Protein AF-A0A1Q4BYP7-F1 (afdb_monomer_lite)

Secondary structure (DSSP, 8-state):
-PPPHHHHHHHHHHHHHHHHHHHHHHHHHHHHHHHHHHHHHHHHHTTGGGT-S-HHHHHHTS---TT-HHHHT-SS-SS-HHHHHHHHHHHHHHHHHHHHHHHHHHHHHHHHHHHS---

pLDDT: mean 86.92, std 11.4, range [39.97, 97.69]

Structure (mmCIF, N/CA/C/O backbone):
data_AF-A0A1Q4BYP7-F1
#
_entry.id   AF-A0A1Q4BYP7-F1
#
loop_
_atom_site.group_PDB
_atom_site.id
_atom_site.type_symbol
_atom_site.label_atom_id
_atom_site.la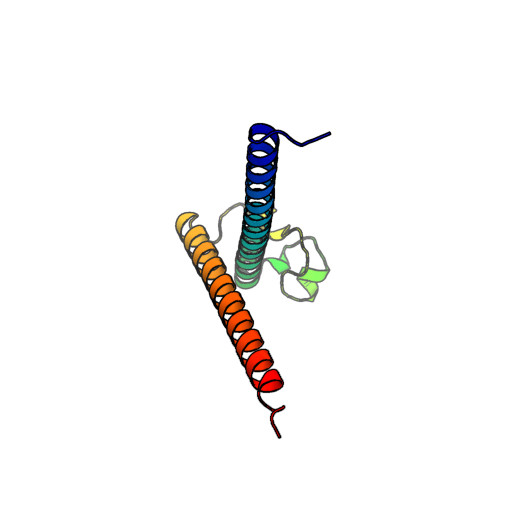bel_alt_id
_atom_site.label_comp_id
_atom_site.label_asym_id
_atom_site.label_entity_id
_atom_site.label_seq_id
_atom_site.pdbx_PDB_ins_code
_atom_site.Cartn_x
_atom_site.Cartn_y
_atom_site.Cartn_z
_atom_site.occupancy
_atom_site.B_iso_or_equiv
_atom_site.auth_seq_id
_atom_site.auth_comp_id
_atom_site.auth_asym_id
_atom_site.auth_atom_id
_atom_site.pdbx_PDB_model_num
ATOM 1 N N . MET A 1 1 ? 26.664 14.549 -36.680 1.00 54.34 1 MET A N 1
ATOM 2 C CA . MET A 1 1 ? 27.248 14.647 -35.328 1.00 54.34 1 MET A CA 1
ATOM 3 C C . MET A 1 1 ? 27.157 13.263 -34.725 1.00 54.34 1 MET A C 1
ATOM 5 O O . MET A 1 1 ? 26.055 12.838 -34.407 1.00 54.34 1 MET A O 1
ATOM 9 N N . ASP A 1 2 ? 28.271 12.535 -34.680 1.00 76.81 2 ASP A N 1
ATOM 10 C CA . ASP A 1 2 ? 28.304 11.195 -34.094 1.00 76.81 2 ASP A CA 1
ATOM 11 C C . ASP A 1 2 ? 28.318 11.306 -32.572 1.00 76.81 2 ASP A C 1
ATOM 13 O O . ASP A 1 2 ? 29.195 11.946 -31.992 1.00 76.81 2 ASP A O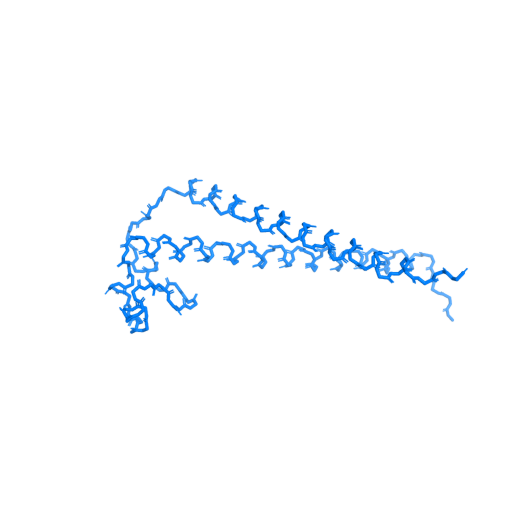 1
ATOM 17 N N . ILE A 1 3 ? 27.317 10.707 -31.930 1.00 76.19 3 ILE A N 1
ATOM 18 C CA . ILE A 1 3 ? 27.211 10.642 -30.472 1.00 76.19 3 ILE A CA 1
ATOM 19 C C . ILE A 1 3 ? 28.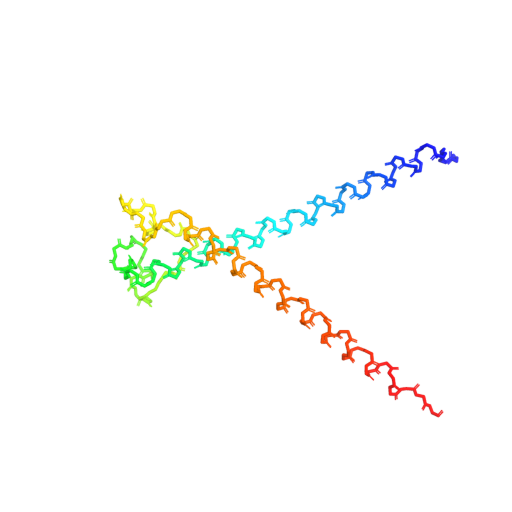406 9.835 -29.956 1.00 76.19 3 ILE A C 1
ATOM 21 O O . ILE A 1 3 ? 28.633 8.695 -30.389 1.00 76.19 3 ILE A O 1
ATOM 25 N N . SER A 1 4 ? 29.186 10.415 -29.039 1.00 89.75 4 SER A N 1
ATOM 26 C CA . SER A 1 4 ? 30.383 9.749 -28.537 1.00 89.75 4 SER A CA 1
ATOM 27 C C . SER A 1 4 ? 30.011 8.447 -27.814 1.00 89.75 4 SER A C 1
ATOM 29 O O . SER A 1 4 ? 28.872 8.210 -27.401 1.00 89.75 4 SER A O 1
ATOM 31 N N . ARG A 1 5 ? 30.975 7.532 -27.676 1.00 87.31 5 ARG A N 1
ATOM 32 C CA . ARG A 1 5 ? 30.765 6.293 -26.907 1.00 87.31 5 ARG A CA 1
ATOM 33 C C . ARG A 1 5 ? 30.369 6.590 -25.454 1.00 87.31 5 ARG A C 1
ATOM 35 O O . ARG A 1 5 ? 29.591 5.833 -24.882 1.00 87.31 5 ARG A O 1
ATOM 42 N N . GLU A 1 6 ? 30.885 7.683 -24.902 1.00 90.00 6 GLU A N 1
ATOM 43 C CA . GLU A 1 6 ? 30.584 8.143 -23.549 1.00 90.00 6 GLU A CA 1
ATOM 44 C C . GLU A 1 6 ? 29.148 8.673 -23.447 1.00 90.00 6 GLU A C 1
ATOM 46 O O . GLU A 1 6 ? 28.396 8.231 -22.583 1.00 90.00 6 GLU A O 1
ATOM 51 N N . ASP A 1 7 ? 28.706 9.489 -24.406 1.00 89.94 7 ASP A N 1
ATOM 52 C CA . ASP A 1 7 ? 27.325 9.992 -24.445 1.00 89.94 7 ASP A CA 1
ATOM 53 C C . ASP A 1 7 ? 26.308 8.845 -24.577 1.00 89.94 7 ASP A C 1
ATOM 55 O O . ASP A 1 7 ? 25.273 8.837 -23.911 1.00 89.94 7 ASP A O 1
ATOM 59 N N . ARG A 1 8 ? 26.616 7.815 -25.383 1.00 92.12 8 ARG A N 1
ATOM 60 C CA . ARG A 1 8 ? 25.780 6.602 -25.477 1.00 92.12 8 ARG A CA 1
ATOM 61 C C . ARG A 1 8 ? 25.685 5.858 -24.146 1.00 92.12 8 ARG A C 1
ATOM 63 O O . ARG A 1 8 ? 24.613 5.361 -23.807 1.00 92.12 8 ARG A O 1
ATOM 70 N N . ARG A 1 9 ? 26.786 5.780 -23.391 1.00 92.56 9 ARG A N 1
ATOM 71 C CA . ARG A 1 9 ? 26.808 5.144 -22.067 1.00 92.56 9 ARG A CA 1
ATOM 72 C C . ARG A 1 9 ? 25.955 5.926 -21.071 1.00 92.56 9 ARG A C 1
ATOM 74 O O . ARG A 1 9 ? 25.139 5.319 -20.384 1.00 92.56 9 ARG A O 1
ATOM 81 N N . GLN A 1 10 ? 26.100 7.248 -21.042 1.00 93.50 10 GLN A N 1
ATOM 82 C CA . GLN A 1 10 ? 25.336 8.119 -20.150 1.00 93.50 10 GLN A CA 1
ATOM 83 C C . GLN A 1 10 ? 23.838 8.093 -20.467 1.00 93.50 10 GLN A C 1
ATOM 85 O O . GLN A 1 10 ? 23.018 8.036 -19.555 1.00 93.50 10 GLN A O 1
ATOM 90 N N . LEU A 1 11 ? 23.458 8.070 -21.748 1.00 93.69 11 LEU A N 1
ATOM 91 C CA . LEU A 1 11 ? 22.057 7.919 -22.152 1.00 93.69 11 LEU A CA 1
ATOM 92 C C . LEU A 1 11 ? 21.474 6.571 -21.707 1.00 93.69 11 LEU A C 1
ATOM 94 O O . LEU A 1 11 ? 20.365 6.538 -21.178 1.00 93.69 11 LEU A O 1
ATOM 98 N N . ALA A 1 12 ? 22.222 5.476 -21.870 1.00 93.62 12 ALA A N 1
ATOM 99 C CA . ALA A 1 12 ? 21.788 4.154 -21.419 1.00 93.62 12 ALA A CA 1
ATOM 100 C C . ALA A 1 12 ? 21.641 4.078 -19.890 1.00 93.62 12 ALA A C 1
ATOM 102 O O . ALA A 1 12 ? 20.695 3.479 -19.390 1.00 93.62 12 ALA A O 1
ATOM 103 N N . GLU A 1 13 ? 22.551 4.701 -19.142 1.00 94.75 13 GLU A N 1
ATOM 104 C CA . GLU A 1 13 ? 22.471 4.768 -17.682 1.00 94.75 13 GLU A CA 1
ATOM 105 C C . GLU A 1 13 ? 21.272 5.589 -17.208 1.00 94.75 13 GLU A C 1
ATOM 107 O O . GLU A 1 13 ? 20.496 5.115 -16.384 1.00 94.75 13 GLU A O 1
ATOM 112 N N . ARG A 1 14 ? 21.059 6.776 -17.786 1.00 94.81 14 ARG A N 1
ATOM 113 C CA . ARG A 1 14 ? 19.886 7.605 -17.478 1.00 94.81 14 ARG A CA 1
ATOM 114 C C . ARG A 1 14 ? 18.581 6.882 -17.775 1.00 94.81 14 ARG A C 1
ATOM 116 O O . ARG A 1 14 ? 17.643 7.017 -17.000 1.00 94.81 14 ARG A O 1
ATOM 123 N N . ARG A 1 15 ? 18.532 6.121 -18.872 1.00 94.88 15 ARG A N 1
ATOM 124 C CA . ARG A 1 15 ? 17.368 5.307 -19.224 1.00 94.88 15 ARG A CA 1
ATOM 125 C C . ARG A 1 15 ? 17.094 4.242 -18.162 1.00 94.88 15 ARG A C 1
ATOM 127 O O . ARG A 1 15 ? 15.982 4.198 -17.662 1.00 94.88 15 ARG A O 1
ATOM 134 N N . ARG A 1 16 ? 18.105 3.464 -17.760 1.00 94.88 16 ARG A N 1
ATOM 135 C CA . ARG A 1 16 ? 17.945 2.457 -16.694 1.00 94.88 16 ARG A CA 1
ATOM 136 C C . ARG A 1 16 ? 17.496 3.070 -15.372 1.00 94.88 16 ARG A C 1
ATOM 138 O O . ARG A 1 16 ? 16.643 2.509 -14.704 1.00 94.88 16 ARG A O 1
ATOM 145 N N . ASN A 1 17 ? 18.050 4.224 -15.005 1.00 96.25 17 ASN A N 1
ATOM 146 C CA . ASN A 1 17 ? 17.661 4.903 -13.769 1.00 96.25 17 ASN A CA 1
ATOM 147 C C . ASN A 1 17 ? 16.214 5.413 -13.829 1.00 96.25 17 ASN A C 1
ATOM 149 O O . ASN A 1 17 ? 15.535 5.403 -12.810 1.00 96.25 17 ASN A O 1
ATOM 153 N N . ALA A 1 18 ? 15.747 5.859 -15.000 1.00 95.38 18 ALA A N 1
ATOM 154 C CA . ALA A 1 18 ? 14.353 6.250 -15.193 1.00 95.38 18 ALA A CA 1
ATOM 155 C C . ALA A 1 18 ? 13.414 5.037 -15.114 1.00 95.38 18 ALA A C 1
ATOM 157 O O . ALA A 1 18 ? 12.443 5.089 -14.372 1.00 95.38 18 ALA A O 1
ATOM 158 N N . GLU A 1 19 ? 13.755 3.938 -15.795 1.00 94.62 19 GLU A N 1
ATOM 159 C CA . GLU A 1 19 ? 12.996 2.678 -15.744 1.00 94.62 19 GLU A CA 1
ATOM 160 C C . GLU A 1 19 ? 12.907 2.139 -14.304 1.00 94.62 19 GLU A C 1
ATOM 162 O O . GLU A 1 19 ? 11.830 1.761 -13.853 1.00 94.62 19 GLU A O 1
ATOM 167 N N . GLN A 1 20 ? 14.007 2.182 -13.542 1.00 95.00 20 GLN A N 1
ATOM 168 C CA . GLN A 1 20 ? 14.000 1.786 -12.131 1.00 95.00 20 GLN A CA 1
ATOM 169 C C . GLN A 1 20 ? 13.125 2.709 -11.275 1.00 95.00 20 GLN A C 1
ATOM 171 O O . GLN A 1 20 ? 12.348 2.224 -10.464 1.00 95.00 20 GLN A O 1
ATOM 176 N N . ALA A 1 21 ? 13.219 4.029 -11.459 1.00 95.12 21 ALA A N 1
ATOM 177 C CA . ALA A 1 21 ? 12.418 4.978 -10.687 1.00 95.12 21 ALA A CA 1
ATOM 178 C C . ALA A 1 21 ? 10.912 4.833 -10.962 1.00 95.12 21 ALA A C 1
ATOM 180 O O . ALA A 1 21 ? 10.101 5.031 -10.061 1.00 95.12 21 ALA A O 1
ATOM 181 N N . GLU A 1 22 ? 10.535 4.494 -12.196 1.00 95.44 22 GLU A N 1
ATOM 182 C CA . GLU A 1 22 ? 9.150 4.184 -12.558 1.00 95.44 22 GLU A CA 1
ATOM 183 C C . GLU A 1 22 ? 8.670 2.893 -11.880 1.00 95.44 22 GLU A C 1
ATOM 185 O O . GLU A 1 22 ? 7.575 2.881 -11.318 1.00 95.44 22 GLU A O 1
ATOM 190 N N . ALA A 1 23 ? 9.500 1.844 -11.864 1.00 92.00 23 ALA A N 1
ATOM 191 C CA . ALA A 1 23 ? 9.195 0.593 -11.168 1.00 92.00 23 ALA A CA 1
ATOM 192 C C . ALA A 1 23 ? 9.057 0.791 -9.648 1.00 92.00 23 ALA A C 1
ATOM 194 O O . ALA A 1 23 ? 8.088 0.324 -9.051 1.00 92.00 23 ALA A O 1
ATOM 195 N N . ASP A 1 24 ? 9.973 1.543 -9.033 1.00 94.31 24 ASP A N 1
ATOM 196 C CA . ASP A 1 24 ? 9.926 1.869 -7.604 1.00 94.31 24 ASP A CA 1
ATOM 197 C C . ASP A 1 24 ? 8.651 2.664 -7.270 1.00 94.31 24 ASP A C 1
ATOM 199 O O . ASP A 1 24 ? 7.950 2.353 -6.310 1.00 94.31 24 ASP A O 1
ATOM 203 N N . ALA A 1 25 ? 8.289 3.651 -8.098 1.00 95.50 25 ALA A N 1
ATOM 204 C CA . ALA A 1 25 ? 7.072 4.437 -7.898 1.00 95.50 25 ALA A CA 1
ATOM 205 C C . ALA A 1 25 ? 5.790 3.597 -8.037 1.00 95.50 25 ALA A C 1
ATOM 207 O O . ALA A 1 25 ? 4.821 3.832 -7.310 1.00 95.50 25 ALA A O 1
ATOM 208 N N . ALA A 1 26 ? 5.770 2.627 -8.956 1.00 93.25 26 ALA A N 1
ATOM 209 C CA . ALA A 1 26 ? 4.657 1.692 -9.099 1.00 93.25 26 ALA A CA 1
ATOM 210 C C . ALA A 1 26 ? 4.534 0.777 -7.869 1.00 93.25 26 ALA A C 1
ATOM 212 O O . ALA A 1 26 ? 3.446 0.652 -7.305 1.00 93.25 26 ALA A O 1
ATOM 213 N N . SER A 1 27 ? 5.659 0.229 -7.403 1.00 93.44 27 SER A N 1
ATOM 214 C CA . SER A 1 27 ? 5.754 -0.576 -6.180 1.00 93.44 27 SER A CA 1
ATOM 215 C C . SER A 1 27 ? 5.259 0.196 -4.951 1.00 93.44 27 SER A C 1
ATOM 217 O O . SER A 1 27 ? 4.431 -0.306 -4.189 1.00 93.44 27 SER A O 1
ATOM 219 N N . ASP A 1 28 ? 5.706 1.441 -4.772 1.00 95.38 28 ASP A N 1
ATOM 220 C CA . ASP A 1 28 ? 5.280 2.309 -3.668 1.00 95.38 28 ASP A CA 1
ATOM 221 C C . ASP A 1 28 ? 3.773 2.600 -3.717 1.00 95.38 28 ASP A C 1
ATOM 223 O O . ASP A 1 28 ? 3.091 2.603 -2.686 1.00 95.38 28 ASP A O 1
ATOM 227 N N . ALA A 1 29 ? 3.232 2.840 -4.915 1.00 95.12 29 ALA A N 1
ATOM 228 C CA . ALA A 1 29 ? 1.808 3.089 -5.104 1.00 95.12 29 ALA A CA 1
ATOM 229 C C . ALA A 1 29 ? 0.961 1.852 -4.773 1.00 95.12 29 ALA A C 1
ATOM 231 O O . ALA A 1 29 ? -0.093 1.993 -4.147 1.00 95.12 29 ALA A O 1
ATOM 232 N N . LEU A 1 30 ? 1.414 0.657 -5.159 1.00 95.38 30 LEU A N 1
ATOM 233 C CA . LEU A 1 30 ? 0.752 -0.604 -4.830 1.00 95.38 30 LEU A CA 1
ATOM 234 C C . LEU A 1 30 ? 0.777 -0.864 -3.320 1.00 95.38 30 LEU A C 1
ATOM 236 O O . LEU A 1 30 ? -0.256 -1.140 -2.704 1.00 95.38 30 LEU A O 1
ATOM 240 N N . TYR A 1 31 ? 1.939 -0.690 -2.696 1.00 95.88 31 TYR A N 1
ATOM 241 C CA . TYR A 1 31 ? 2.085 -0.853 -1.256 1.00 95.88 31 TYR A CA 1
ATOM 242 C C . TYR A 1 31 ? 1.189 0.128 -0.479 1.00 95.88 31 TYR A C 1
ATOM 244 O O . TYR A 1 31 ? 0.507 -0.255 0.474 1.00 95.88 31 TYR A O 1
ATOM 252 N N . ALA A 1 32 ? 1.098 1.389 -0.916 1.00 93.44 32 ALA A N 1
ATOM 253 C CA . ALA A 1 32 ? 0.192 2.372 -0.321 1.00 93.44 32 ALA A CA 1
ATOM 254 C C . ALA A 1 32 ? -1.288 1.952 -0.407 1.00 93.44 32 ALA A C 1
ATOM 256 O O . ALA A 1 32 ? -2.039 2.169 0.547 1.00 93.44 32 ALA A O 1
ATOM 257 N N . GLN A 1 33 ? -1.706 1.314 -1.505 1.00 93.12 33 GLN A N 1
ATOM 258 C CA . GLN A 1 33 ? -3.059 0.761 -1.632 1.00 93.12 33 GLN A CA 1
ATOM 259 C C . GLN A 1 33 ? -3.295 -0.384 -0.642 1.00 93.12 33 GLN A C 1
ATOM 261 O O . GLN A 1 33 ? -4.324 -0.396 0.034 1.00 93.12 33 GLN A O 1
ATOM 266 N N . CYS A 1 34 ? -2.321 -1.283 -0.473 1.00 95.00 34 CYS A N 1
ATOM 267 C CA . CYS A 1 34 ? -2.393 -2.367 0.513 1.00 95.00 34 CYS A CA 1
ATOM 268 C C . CYS A 1 34 ? -2.544 -1.816 1.940 1.00 95.00 34 CYS A C 1
ATOM 270 O O . CYS A 1 34 ? -3.406 -2.256 2.703 1.00 95.00 34 CYS A O 1
ATOM 272 N N . VAL A 1 35 ? -1.775 -0.775 2.285 1.00 92.44 35 VAL A N 1
ATOM 273 C CA . VAL A 1 35 ? -1.902 -0.059 3.567 1.00 92.44 35 VAL A CA 1
ATOM 274 C C . VAL A 1 35 ? -3.319 0.493 3.758 1.00 92.44 35 VAL A C 1
ATOM 276 O O . VAL A 1 35 ? -3.887 0.387 4.851 1.00 92.44 35 VAL A O 1
ATOM 279 N N . GLU A 1 36 ? -3.889 1.129 2.733 1.00 90.38 36 GLU A N 1
ATOM 280 C CA . GLU A 1 36 ? -5.243 1.679 2.808 1.00 90.38 36 GLU A CA 1
ATOM 281 C C . GLU A 1 36 ? -6.301 0.590 2.989 1.00 90.38 36 GLU A C 1
ATOM 283 O O . GLU A 1 36 ? -7.221 0.775 3.794 1.00 90.38 36 GLU A O 1
ATOM 288 N N . GLU A 1 37 ? -6.159 -0.538 2.296 1.00 91.81 37 GLU A N 1
ATOM 289 C CA . GLU A 1 37 ? -7.114 -1.642 2.346 1.00 91.81 37 GLU A CA 1
ATOM 290 C C . GLU A 1 37 ? -7.093 -2.352 3.702 1.00 91.81 37 GLU A C 1
ATOM 292 O O . GLU A 1 37 ? -8.137 -2.471 4.349 1.00 91.81 37 GLU A O 1
ATOM 297 N N . VAL A 1 38 ? -5.909 -2.682 4.231 1.00 91.75 38 VAL A N 1
ATOM 298 C CA . VAL A 1 38 ? -5.778 -3.248 5.587 1.00 91.75 38 VAL A CA 1
ATOM 299 C C . VAL A 1 38 ? -6.412 -2.317 6.619 1.00 91.75 38 VAL A C 1
ATOM 301 O O . VAL A 1 38 ? -7.204 -2.733 7.471 1.00 91.75 38 VAL A O 1
ATOM 304 N N . LYS A 1 39 ? -6.141 -1.010 6.532 1.00 88.06 39 LYS A N 1
ATOM 305 C CA . LYS A 1 39 ? -6.752 -0.033 7.443 1.00 88.06 39 LYS A CA 1
ATOM 306 C C . LYS A 1 39 ? -8.265 0.033 7.273 1.00 88.06 39 LYS A C 1
ATOM 308 O O . LYS A 1 39 ? -8.981 0.197 8.270 1.00 88.06 39 LYS A O 1
ATOM 313 N N . ARG A 1 40 ? -8.769 -0.067 6.048 1.00 88.50 40 ARG A N 1
ATOM 314 C CA . ARG A 1 40 ? -10.203 -0.074 5.763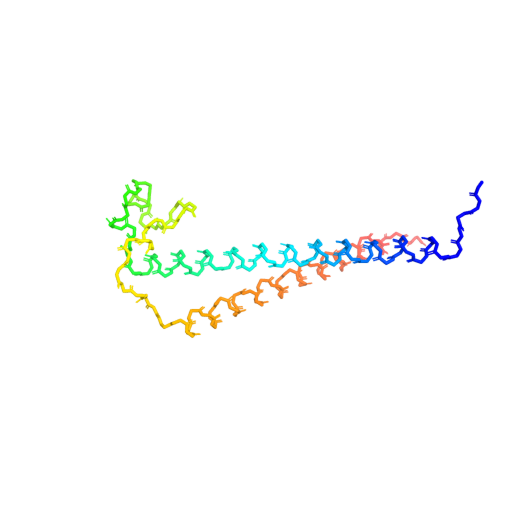 1.00 88.50 40 ARG A CA 1
ATOM 315 C C . ARG A 1 40 ? -10.886 -1.256 6.440 1.00 88.50 40 ARG A C 1
ATOM 317 O O . ARG A 1 40 ? -11.864 -1.031 7.158 1.00 88.50 40 ARG A O 1
ATOM 324 N N . GLU A 1 41 ? -10.339 -2.453 6.285 1.00 89.62 41 GLU A N 1
ATOM 325 C CA . GLU A 1 41 ? -10.889 -3.677 6.867 1.00 89.62 41 GLU A CA 1
ATOM 326 C C . GLU A 1 41 ? -10.832 -3.658 8.394 1.00 89.62 41 GLU A C 1
ATOM 328 O O . GLU A 1 41 ? -11.860 -3.828 9.052 1.00 89.62 41 GLU A O 1
ATOM 333 N N . LEU A 1 42 ? -9.710 -3.240 8.986 1.00 88.50 42 LEU A N 1
ATOM 334 C CA . LEU A 1 42 ? -9.626 -3.058 10.440 1.00 88.50 42 LEU A CA 1
ATOM 335 C C . LEU A 1 42 ? -10.690 -2.076 10.968 1.00 88.50 42 LEU A C 1
ATOM 337 O O . LEU A 1 42 ? -11.299 -2.285 12.023 1.00 88.50 42 LEU A O 1
ATOM 341 N N . ALA A 1 43 ? -10.949 -0.984 10.243 1.00 86.06 43 ALA A N 1
ATOM 342 C CA . ALA A 1 43 ? -11.996 -0.033 10.612 1.00 86.06 43 ALA A CA 1
ATOM 343 C C . ALA A 1 43 ? -13.412 -0.619 10.463 1.00 86.06 43 ALA A C 1
ATOM 345 O O . ALA A 1 43 ? -14.304 -0.265 11.250 1.00 86.06 43 ALA A O 1
ATOM 346 N N . ASN A 1 44 ? -13.628 -1.483 9.468 1.00 88.81 44 ASN A N 1
ATOM 347 C CA . ASN A 1 44 ? -14.886 -2.190 9.244 1.00 88.81 44 ASN A CA 1
ATOM 348 C C . ASN A 1 44 ? -15.171 -3.164 10.388 1.00 88.81 44 ASN A C 1
ATOM 350 O O . ASN A 1 44 ? -16.224 -3.040 11.024 1.00 88.81 44 ASN A O 1
ATOM 354 N N . ASP A 1 45 ? -14.204 -4.015 10.723 1.00 89.19 45 ASP A N 1
ATOM 355 C CA . ASP A 1 45 ? -14.292 -5.017 11.790 1.00 89.19 45 ASP A CA 1
ATOM 356 C C . ASP A 1 45 ? -14.559 -4.386 13.152 1.00 89.19 45 ASP A C 1
ATOM 358 O O . ASP A 1 45 ? -15.449 -4.795 13.903 1.00 89.19 45 ASP A O 1
ATOM 362 N N . ALA A 1 46 ? -13.861 -3.293 13.456 1.00 87.06 46 ALA A N 1
ATOM 363 C CA . ALA A 1 46 ? -14.077 -2.554 14.691 1.00 87.06 46 ALA A CA 1
ATOM 364 C C . ALA A 1 46 ? -15.382 -1.719 14.691 1.00 87.06 46 ALA A C 1
ATOM 366 O O . ALA A 1 46 ? -15.654 -0.980 15.645 1.00 87.06 46 ALA A O 1
ATOM 367 N N . GLY A 1 47 ? -16.198 -1.785 13.630 1.00 87.81 47 GLY A N 1
ATOM 368 C CA . GLY A 1 47 ? -17.495 -1.111 13.528 1.00 87.81 47 GLY A CA 1
ATOM 369 C C . GLY A 1 47 ? -17.400 0.416 13.484 1.00 87.81 47 GLY A C 1
ATOM 370 O O . GLY A 1 47 ? -18.306 1.126 13.936 1.00 87.81 47 GLY A O 1
ATOM 371 N N . ARG A 1 48 ? -16.284 0.957 12.991 1.00 85.19 48 ARG A N 1
ATOM 372 C CA . ARG A 1 48 ? -15.888 2.364 13.193 1.00 85.19 48 ARG A CA 1
ATOM 373 C C . ARG A 1 48 ? -16.594 3.326 12.262 1.00 85.19 48 ARG A C 1
ATOM 375 O O . ARG A 1 48 ? -16.748 4.506 12.578 1.00 85.19 48 ARG A O 1
ATOM 382 N N . PHE A 1 49 ? -17.157 2.802 11.183 1.00 87.00 49 PHE A N 1
ATOM 383 C CA . PHE A 1 49 ? -18.106 3.525 10.353 1.00 87.00 49 PHE A CA 1
ATOM 384 C C . PHE A 1 49 ? -19.238 4.167 11.174 1.00 87.00 49 PHE A C 1
ATOM 386 O O . PHE A 1 49 ? -19.712 5.223 10.773 1.00 87.00 49 PHE A O 1
ATOM 393 N N . ARG A 1 50 ? -19.625 3.608 12.337 1.00 87.00 50 ARG A N 1
ATOM 394 C CA . ARG A 1 50 ? -20.681 4.141 13.224 1.00 87.00 50 ARG A CA 1
ATOM 395 C C . ARG A 1 50 ? -20.373 5.538 13.771 1.00 87.00 50 ARG A C 1
ATOM 397 O O . ARG A 1 50 ? -21.295 6.332 13.935 1.00 87.00 50 ARG A O 1
ATOM 404 N N . ILE A 1 51 ? -19.097 5.827 14.029 1.00 85.62 51 ILE A N 1
ATOM 405 C CA . ILE A 1 51 ? -18.626 7.105 14.592 1.00 85.62 51 ILE A CA 1
ATOM 406 C C . ILE A 1 51 ? -17.977 8.016 13.544 1.00 85.62 51 ILE A C 1
ATOM 408 O O . ILE A 1 51 ? -17.662 9.166 13.834 1.00 85.62 51 ILE A O 1
ATOM 412 N N . CYS A 1 52 ? -17.774 7.516 12.323 1.00 87.19 52 CYS A N 1
ATOM 413 C CA . CYS A 1 52 ? -17.192 8.285 11.230 1.00 87.19 52 CYS A CA 1
ATOM 414 C C . CYS A 1 52 ? -18.066 9.512 10.914 1.00 87.19 52 CYS A C 1
ATOM 416 O O . CYS A 1 52 ? -19.284 9.345 10.815 1.00 87.19 52 CYS A O 1
ATOM 418 N N . PRO A 1 53 ? -17.502 10.718 10.689 1.00 85.94 53 PRO A N 1
ATOM 419 C CA . PRO A 1 53 ? -18.270 11.912 10.325 1.00 85.94 53 PRO A CA 1
ATOM 420 C C . PRO A 1 53 ? -18.923 11.788 8.942 1.00 85.94 53 PRO A C 1
ATOM 422 O O . PRO A 1 53 ? -19.971 12.395 8.691 1.00 85.94 53 PRO A O 1
ATOM 425 N N . TYR A 1 54 ? -18.394 10.927 8.071 1.00 87.69 54 TYR A N 1
ATOM 426 C CA . TYR A 1 54 ? -18.913 10.729 6.726 1.00 87.69 54 TYR A CA 1
ATOM 427 C C . TYR A 1 54 ? -20.220 9.918 6.721 1.00 87.69 54 TYR A C 1
ATOM 429 O O . TYR A 1 54 ? -20.278 8.770 7.167 1.00 87.69 54 TYR A O 1
ATOM 437 N N . LYS A 1 55 ? -21.300 10.524 6.203 1.00 88.69 55 LYS A N 1
ATOM 438 C CA . LYS A 1 55 ? -22.644 9.913 6.165 1.00 88.69 55 LYS A CA 1
ATOM 439 C C . LYS A 1 55 ? -22.686 8.632 5.334 1.00 88.69 55 LYS A C 1
ATOM 441 O O . LYS A 1 55 ? -23.438 7.728 5.691 1.00 88.69 55 LYS A O 1
ATOM 446 N N . ALA A 1 56 ? -21.905 8.560 4.253 1.00 88.56 56 ALA A N 1
ATOM 447 C CA . ALA A 1 56 ? -21.870 7.383 3.393 1.00 88.56 56 ALA A CA 1
ATOM 448 C C . ALA A 1 56 ? -21.414 6.152 4.183 1.00 88.56 56 ALA A C 1
ATOM 450 O O . ALA A 1 56 ? -22.156 5.180 4.215 1.00 88.56 56 ALA A O 1
ATOM 451 N N . CYS A 1 57 ? -20.308 6.250 4.937 1.00 89.56 57 CYS A N 1
ATOM 452 C CA . CYS A 1 57 ? -19.795 5.142 5.748 1.00 89.56 57 CYS A CA 1
ATOM 453 C C . CYS A 1 57 ? -20.829 4.637 6.769 1.00 89.56 57 CYS A C 1
ATOM 455 O O . CYS A 1 57 ? -21.043 3.435 6.919 1.00 89.56 57 CYS A O 1
ATOM 457 N N . ARG A 1 58 ? -21.525 5.562 7.451 1.00 89.12 58 ARG A N 1
ATOM 458 C CA . ARG A 1 58 ? -22.597 5.204 8.398 1.00 89.12 58 ARG A CA 1
ATOM 459 C C . ARG A 1 58 ? -23.739 4.442 7.722 1.00 89.12 58 ARG A C 1
ATOM 461 O O . ARG A 1 58 ? -24.254 3.492 8.303 1.00 89.12 58 ARG A O 1
ATOM 468 N N . ARG A 1 59 ? -24.139 4.855 6.514 1.00 92.12 59 ARG A N 1
ATOM 469 C CA . ARG A 1 59 ?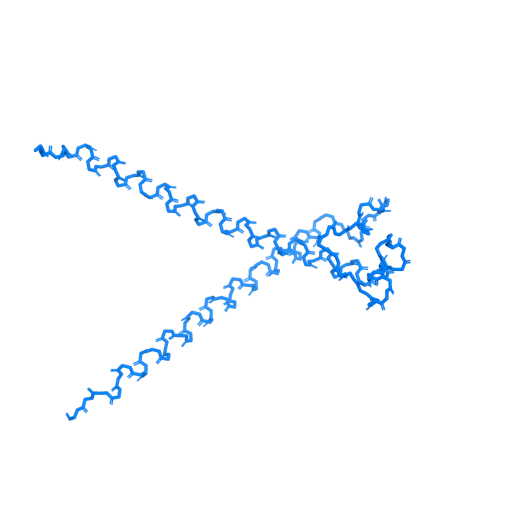 -25.233 4.230 5.749 1.00 92.12 59 ARG A CA 1
ATOM 470 C C . ARG A 1 59 ? -24.843 2.875 5.167 1.00 92.12 59 ARG A C 1
ATOM 472 O O . ARG A 1 59 ? -25.623 1.938 5.281 1.00 92.12 59 ARG A O 1
ATOM 479 N N . SER A 1 60 ? -23.652 2.770 4.583 1.00 90.88 60 SER A N 1
ATOM 480 C CA . SER A 1 60 ? -23.134 1.534 3.985 1.00 90.88 60 SER A CA 1
ATOM 481 C C . SER A 1 60 ? -22.707 0.497 5.017 1.00 90.88 60 SER A C 1
ATOM 483 O O . SER A 1 60 ? -22.438 -0.638 4.645 1.00 90.88 60 SER A O 1
ATOM 485 N N . ARG A 1 61 ? -22.627 0.877 6.301 1.00 90.88 61 ARG A N 1
ATOM 486 C CA . ARG A 1 61 ? -22.126 0.032 7.396 1.00 90.88 61 ARG A CA 1
ATOM 487 C C . ARG A 1 61 ? -20.716 -0.517 7.142 1.00 90.88 61 ARG A C 1
ATOM 489 O O . ARG A 1 61 ? -20.379 -1.597 7.603 1.00 90.88 61 ARG A O 1
ATOM 496 N N . ARG A 1 62 ? -19.917 0.248 6.401 1.00 89.94 62 ARG A N 1
ATOM 497 C CA . ARG A 1 62 ? -18.513 -0.017 6.063 1.00 89.94 62 ARG A CA 1
ATOM 498 C C . ARG A 1 62 ? -17.847 1.280 5.634 1.00 89.94 62 ARG A C 1
ATOM 500 O O . ARG A 1 62 ? -18.535 2.219 5.229 1.00 89.94 62 ARG A O 1
ATOM 507 N N . CYS A 1 63 ? -16.531 1.354 5.701 1.00 87.12 63 CYS A N 1
ATOM 508 C CA . CYS A 1 63 ? -15.765 2.471 5.191 1.00 87.12 63 CYS A CA 1
ATOM 509 C C . CYS A 1 63 ? -15.938 2.579 3.665 1.00 87.12 63 CYS A C 1
ATOM 511 O O . CYS A 1 63 ? -15.687 1.637 2.919 1.00 87.12 63 CYS A O 1
ATOM 513 N N . ALA A 1 64 ? -16.415 3.739 3.216 1.00 83.44 64 ALA A N 1
ATOM 514 C CA . ALA A 1 64 ? -16.728 4.031 1.817 1.00 83.44 64 ALA A CA 1
ATOM 515 C C . ALA A 1 64 ? -15.984 5.270 1.289 1.00 83.44 64 ALA A C 1
ATOM 517 O O . ALA A 1 64 ? -16.194 5.667 0.150 1.00 83.44 64 ALA A O 1
ATOM 518 N N . GLY A 1 65 ? -15.169 5.920 2.125 1.00 71.50 65 GLY A N 1
ATOM 519 C CA . GLY A 1 65 ? -14.446 7.141 1.773 1.00 71.50 65 GLY A CA 1
ATOM 520 C C . GLY A 1 65 ? -12.947 6.878 1.603 1.00 71.50 65 GLY A C 1
ATOM 521 O O . GLY A 1 65 ? -12.421 6.035 2.326 1.00 71.50 65 GLY A O 1
ATOM 522 N N . PRO A 1 66 ? -12.256 7.613 0.716 1.00 66.75 66 PRO A N 1
ATOM 523 C CA . PRO A 1 66 ? -10.824 7.422 0.466 1.00 66.75 66 PRO A CA 1
ATOM 524 C C . PRO A 1 66 ? -9.944 7.888 1.636 1.00 66.75 66 PRO A C 1
ATOM 526 O O . PRO A 1 66 ? -8.875 7.363 1.874 1.00 66.75 66 PRO A O 1
ATOM 529 N N . GLN A 1 67 ? -10.408 8.851 2.435 1.00 70.69 67 GLN A N 1
ATOM 530 C CA . GLN A 1 67 ? -9.571 9.531 3.435 1.00 70.69 67 GLN A CA 1
ATOM 531 C C . GLN A 1 67 ? -9.417 8.787 4.774 1.00 70.69 67 GLN A C 1
ATOM 533 O O . GLN A 1 67 ? -8.808 9.331 5.691 1.00 70.69 67 GLN A O 1
ATOM 538 N N . LEU A 1 68 ? -10.048 7.615 4.944 1.00 74.94 68 LEU A N 1
ATOM 539 C CA . LEU A 1 68 ? -10.007 6.816 6.182 1.00 74.94 68 LEU A CA 1
ATOM 540 C C . LEU A 1 68 ? -10.185 7.643 7.480 1.00 74.94 68 LEU A C 1
ATOM 542 O O . LEU A 1 68 ? -9.604 7.329 8.511 1.00 74.94 68 LEU A O 1
ATOM 546 N N . LEU A 1 69 ? -11.018 8.694 7.482 1.00 76.50 69 LEU A N 1
ATOM 547 C CA . LEU A 1 69 ? -11.129 9.640 8.614 1.00 76.50 69 LEU A CA 1
ATOM 548 C C . LEU A 1 69 ? -11.513 8.982 9.948 1.00 76.50 69 LEU A C 1
ATOM 550 O O . LEU A 1 69 ? -11.200 9.501 11.017 1.00 76.50 69 LEU A O 1
ATOM 554 N N . CYS A 1 70 ? -12.192 7.834 9.902 1.00 70.25 70 CYS A N 1
ATOM 555 C CA . CYS A 1 70 ? -12.458 7.030 11.091 1.00 70.25 70 CYS A CA 1
ATOM 556 C C . CYS A 1 70 ? -11.178 6.581 11.813 1.00 70.25 70 CYS A C 1
ATOM 558 O O . CYS A 1 70 ? -11.234 6.424 13.028 1.00 70.25 70 CYS A O 1
ATOM 560 N N . HIS A 1 71 ? -10.052 6.436 11.099 1.00 71.44 71 HIS A N 1
ATOM 561 C CA . HIS A 1 71 ? -8.738 6.132 11.668 1.00 71.44 71 HIS A CA 1
ATOM 562 C C . HIS A 1 71 ? -8.108 7.305 12.410 1.00 71.44 71 HIS A C 1
ATOM 564 O O . HIS A 1 71 ? -7.648 7.141 13.535 1.00 71.44 71 HIS A O 1
ATOM 570 N N . ALA A 1 72 ? -8.156 8.511 11.841 1.00 70.62 72 ALA A N 1
ATOM 571 C CA . ALA A 1 72 ? -7.620 9.712 12.491 1.00 70.62 72 ALA A CA 1
ATOM 572 C C . ALA A 1 72 ? -8.345 10.062 13.807 1.00 70.62 72 ALA A C 1
ATOM 574 O O . ALA A 1 72 ? -7.796 10.730 14.678 1.00 70.62 72 ALA A O 1
ATOM 575 N N . LEU A 1 73 ? -9.586 9.596 13.966 1.00 67.88 73 LEU A N 1
ATOM 576 C CA . LEU A 1 73 ? -10.379 9.769 15.184 1.00 67.88 73 LEU A CA 1
ATOM 577 C C . LEU A 1 73 ? -10.050 8.732 16.273 1.00 67.88 73 LEU A C 1
ATOM 579 O O . LEU A 1 73 ? -10.666 8.750 17.345 1.00 67.88 73 LEU A O 1
ATOM 583 N N . TYR A 1 74 ? -9.090 7.832 16.037 1.00 67.75 74 TYR A N 1
ATOM 584 C CA . TYR A 1 74 ? -8.633 6.885 17.045 1.00 67.75 74 TYR A CA 1
ATOM 585 C C . TYR A 1 74 ? -7.710 7.526 18.077 1.00 67.75 74 TYR A C 1
ATOM 587 O O . TYR A 1 74 ? -6.839 8.336 17.785 1.00 67.75 74 TYR A O 1
ATOM 595 N N . ARG A 1 75 ? -7.870 7.067 19.322 1.00 65.19 75 ARG A N 1
ATOM 596 C CA . ARG A 1 75 ? -6.880 7.244 20.396 1.00 65.19 75 ARG A CA 1
ATOM 597 C C . ARG A 1 75 ? -6.094 5.967 20.697 1.00 65.19 75 ARG A C 1
ATOM 599 O O . ARG A 1 75 ? -5.148 6.017 21.474 1.00 65.19 75 ARG A O 1
ATOM 606 N N . ARG A 1 76 ? -6.520 4.819 20.156 1.00 70.88 76 ARG A N 1
ATOM 607 C CA . ARG A 1 76 ? -5.897 3.510 20.386 1.00 70.88 76 ARG A CA 1
ATOM 608 C C . ARG A 1 76 ? -5.804 2.728 19.076 1.00 70.88 76 ARG A C 1
ATOM 610 O O . ARG A 1 76 ? -6.821 2.661 18.383 1.00 70.88 76 ARG A O 1
ATOM 617 N N . PRO A 1 77 ? -4.637 2.144 18.766 1.00 75.56 77 PRO A N 1
ATOM 618 C CA . PRO A 1 77 ? -4.473 1.309 17.586 1.00 75.56 77 PRO A CA 1
ATOM 619 C C . PRO A 1 77 ? -5.300 0.021 17.726 1.00 75.56 77 PRO A C 1
ATOM 621 O O . PRO A 1 77 ? -5.552 -0.444 18.842 1.00 75.56 77 PRO A O 1
ATOM 624 N N . LEU A 1 78 ? -5.772 -0.515 16.598 1.00 80.69 78 LEU A N 1
ATOM 625 C CA . LEU A 1 78 ? -6.595 -1.733 16.553 1.00 80.69 78 LEU A CA 1
ATOM 626 C C . LEU A 1 78 ? -5.753 -3.015 16.648 1.00 80.69 78 LEU A C 1
ATOM 628 O O . LEU A 1 78 ? -6.275 -4.060 17.018 1.00 80.69 78 LEU A O 1
ATOM 632 N N . MET A 1 79 ? -4.453 -2.907 16.378 1.00 87.38 79 MET A N 1
ATOM 633 C CA . MET A 1 79 ? -3.453 -3.96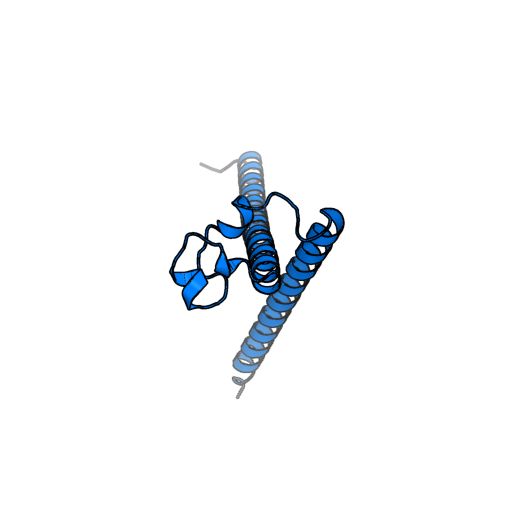2 16.518 1.00 87.38 79 MET A CA 1
ATOM 634 C C . MET A 1 79 ? -2.085 -3.361 16.852 1.00 87.38 79 MET A C 1
ATOM 636 O O . MET A 1 79 ? -1.932 -2.140 16.915 1.00 87.38 79 MET A O 1
ATOM 640 N N . SER A 1 80 ? -1.095 -4.209 17.138 1.00 90.38 80 SER A N 1
ATOM 641 C CA . SER A 1 80 ? 0.281 -3.739 17.291 1.00 90.38 80 SER A CA 1
ATOM 642 C C . SER A 1 80 ? 0.847 -3.327 15.934 1.00 90.38 80 SER A C 1
ATOM 644 O O . SER A 1 80 ? 0.493 -3.904 14.911 1.00 90.38 80 SER A O 1
ATOM 646 N N . PHE A 1 81 ? 1.776 -2.371 15.941 1.00 89.12 81 PHE A N 1
ATOM 647 C CA . PHE A 1 81 ? 2.463 -1.932 14.725 1.00 89.12 81 PHE A CA 1
ATOM 648 C C . PHE A 1 81 ? 3.135 -3.097 13.982 1.00 89.12 81 PHE A C 1
ATOM 650 O O . PHE A 1 81 ? 3.025 -3.200 12.771 1.00 89.12 81 PHE A O 1
ATOM 657 N N . ALA A 1 82 ? 3.783 -4.006 14.718 1.00 93.94 82 ALA A N 1
ATOM 658 C CA . ALA A 1 82 ? 4.441 -5.164 14.120 1.00 93.94 82 ALA A CA 1
ATOM 659 C C . ALA A 1 82 ? 3.451 -6.104 13.415 1.00 93.94 82 ALA A C 1
ATOM 661 O O . ALA A 1 82 ? 3.763 -6.618 12.351 1.00 93.94 82 ALA A O 1
ATOM 662 N N . LEU A 1 83 ? 2.263 -6.316 13.991 1.00 94.31 83 LEU A N 1
ATOM 663 C CA . LEU A 1 83 ? 1.247 -7.158 13.364 1.00 94.31 83 LEU A CA 1
ATOM 664 C C . LEU A 1 83 ? 0.607 -6.463 12.157 1.00 94.31 83 LEU A C 1
ATOM 666 O O . LEU A 1 83 ? 0.363 -7.118 11.155 1.00 94.31 83 LEU A O 1
ATOM 670 N N . GLU A 1 84 ? 0.374 -5.151 12.241 1.00 91.62 84 GLU A N 1
ATOM 671 C CA . GLU A 1 84 ? -0.117 -4.354 11.108 1.00 91.62 84 GLU A CA 1
ATOM 672 C C . GLU A 1 84 ? 0.842 -4.443 9.924 1.00 91.62 84 GLU A C 1
ATOM 674 O O . GLU A 1 84 ? 0.405 -4.697 8.809 1.00 91.62 84 GLU A O 1
ATOM 679 N N . GLN A 1 85 ? 2.143 -4.318 10.188 1.00 94.12 85 GLN A N 1
ATOM 680 C CA . GLN A 1 85 ? 3.179 -4.421 9.170 1.00 94.12 85 GLN A CA 1
ATOM 681 C C . GLN A 1 85 ? 3.191 -5.801 8.497 1.00 94.12 85 GLN A C 1
ATOM 683 O O . GLN A 1 85 ? 3.172 -5.864 7.278 1.00 94.12 85 GLN A O 1
ATOM 688 N N . ILE A 1 86 ? 3.128 -6.887 9.277 1.00 96.75 86 ILE A N 1
ATOM 689 C CA . ILE A 1 86 ? 3.074 -8.255 8.733 1.00 96.75 86 ILE A CA 1
ATOM 690 C C . ILE A 1 86 ? 1.860 -8.435 7.816 1.00 96.75 86 ILE A C 1
ATOM 692 O O . ILE A 1 86 ? 2.003 -8.936 6.713 1.00 96.75 86 ILE A O 1
ATOM 696 N N . VAL A 1 87 ? 0.676 -7.985 8.241 1.00 96.31 87 VAL A N 1
ATOM 697 C CA . VAL A 1 87 ? -0.549 -8.135 7.437 1.00 96.31 87 VAL A CA 1
ATOM 698 C C . VAL A 1 87 ? -0.482 -7.324 6.140 1.00 96.31 87 VAL A C 1
ATOM 700 O O . VAL A 1 87 ? -0.989 -7.769 5.115 1.00 96.31 87 VAL A O 1
ATOM 703 N N . ILE A 1 88 ? 0.126 -6.135 6.174 1.00 95.88 88 ILE A N 1
ATOM 704 C CA . ILE A 1 88 ? 0.325 -5.319 4.970 1.00 95.88 88 ILE A CA 1
ATOM 705 C C . ILE A 1 88 ? 1.316 -5.996 4.019 1.00 95.88 88 ILE A C 1
ATOM 707 O O . ILE A 1 88 ? 1.044 -6.048 2.824 1.00 95.88 88 ILE A O 1
ATOM 711 N N . ASP A 1 89 ? 2.429 -6.515 4.541 1.00 97.38 89 ASP A N 1
ATOM 712 C CA . ASP A 1 89 ? 3.446 -7.203 3.741 1.00 97.38 89 ASP A CA 1
ATOM 713 C C . ASP A 1 89 ? 2.887 -8.485 3.109 1.00 97.38 89 ASP A C 1
ATOM 715 O O . ASP A 1 89 ? 3.111 -8.728 1.925 1.00 97.38 89 ASP A O 1
ATOM 719 N N . ASP A 1 90 ? 2.119 -9.269 3.869 1.00 97.69 90 ASP A N 1
ATOM 720 C CA . ASP A 1 90 ? 1.464 -10.484 3.376 1.00 97.69 90 ASP A CA 1
ATOM 721 C C . ASP A 1 90 ? 0.484 -10.154 2.237 1.00 97.69 90 ASP A C 1
ATOM 723 O O . ASP A 1 90 ? 0.546 -10.774 1.178 1.00 97.69 90 ASP A O 1
ATOM 727 N N . LEU A 1 91 ? -0.368 -9.132 2.413 1.00 97.50 91 LEU A N 1
ATOM 728 C CA . LEU A 1 91 ? -1.295 -8.687 1.365 1.00 97.50 91 LEU A CA 1
ATOM 729 C C . LEU A 1 91 ? -0.548 -8.184 0.124 1.00 97.50 91 LEU A C 1
ATOM 731 O O . LEU A 1 91 ? -0.954 -8.462 -0.999 1.00 97.50 91 LEU A O 1
ATOM 735 N N . TYR A 1 92 ? 0.535 -7.434 0.318 1.00 97.56 92 TYR A N 1
ATOM 736 C CA . TYR A 1 92 ? 1.339 -6.913 -0.782 1.00 97.56 92 TYR A CA 1
ATOM 737 C C . TYR A 1 92 ? 1.932 -8.040 -1.637 1.00 97.56 92 TYR A C 1
ATOM 739 O O . TYR A 1 92 ? 1.839 -7.991 -2.863 1.00 97.56 92 TYR A O 1
ATOM 747 N N . TRP A 1 93 ? 2.492 -9.075 -1.004 1.00 97.06 93 TRP A N 1
ATOM 748 C CA . TRP A 1 93 ? 3.021 -10.229 -1.729 1.00 97.06 93 TRP A CA 1
ATOM 749 C C . TRP A 1 93 ? 1.928 -11.063 -2.392 1.00 97.06 93 TRP A C 1
ATOM 751 O O . TRP A 1 93 ? 2.120 -11.481 -3.529 1.00 97.06 93 TRP A O 1
ATOM 761 N N . GLU A 1 94 ? 0.776 -11.240 -1.741 1.00 97.31 94 GLU A N 1
ATOM 762 C CA . GLU A 1 94 ? -0.374 -11.926 -2.342 1.00 97.31 94 GLU A CA 1
ATOM 763 C C . GLU A 1 94 ? -0.836 -11.228 -3.630 1.00 97.31 94 GLU A C 1
ATOM 765 O O . GLU A 1 94 ? -1.102 -11.888 -4.633 1.00 97.31 94 GLU A O 1
ATOM 770 N N . VAL A 1 95 ? -0.887 -9.891 -3.641 1.00 96.44 95 VAL A N 1
ATOM 771 C CA . VAL A 1 95 ? -1.265 -9.135 -4.845 1.00 96.44 95 VAL A CA 1
ATOM 772 C C . VAL A 1 95 ? -0.225 -9.297 -5.956 1.00 96.44 95 VAL A C 1
ATOM 774 O O . VAL A 1 95 ? -0.605 -9.501 -7.106 1.00 96.44 95 VAL A O 1
ATOM 777 N N . ILE A 1 96 ? 1.071 -9.273 -5.632 1.00 95.88 96 ILE A N 1
ATOM 778 C CA . ILE A 1 96 ? 2.131 -9.519 -6.625 1.00 95.88 96 ILE A CA 1
ATOM 779 C C . ILE A 1 96 ? 2.012 -10.920 -7.228 1.00 95.88 96 ILE A C 1
ATOM 781 O O . ILE A 1 96 ? 2.137 -11.074 -8.440 1.00 95.88 96 ILE A O 1
ATOM 785 N N . GLU A 1 97 ? 1.787 -11.943 -6.403 1.00 96.44 97 GLU A N 1
ATOM 786 C CA . GLU A 1 97 ? 1.622 -13.317 -6.884 1.00 96.44 97 GLU A CA 1
ATOM 787 C C . GLU A 1 97 ? 0.442 -13.419 -7.859 1.00 96.44 97 GLU A C 1
ATOM 789 O O . GLU A 1 97 ? 0.598 -13.978 -8.943 1.00 96.44 97 GLU A O 1
ATOM 794 N N . GLN A 1 98 ? -0.693 -12.793 -7.534 1.00 94.56 98 GLN A N 1
ATOM 795 C CA . GLN A 1 98 ? -1.866 -12.753 -8.413 1.00 94.56 98 GLN A CA 1
ATOM 796 C C . GLN A 1 98 ? -1.597 -12.027 -9.738 1.00 94.56 98 GLN A C 1
ATOM 798 O O . GLN A 1 98 ? -2.072 -12.471 -10.783 1.00 94.56 98 GLN A O 1
ATOM 803 N N . GLU A 1 99 ? -0.844 -10.922 -9.723 1.00 93.50 99 GLU A N 1
ATOM 804 C CA . GLU A 1 99 ? -0.471 -10.206 -10.950 1.00 93.50 99 GLU A CA 1
ATOM 805 C C . GLU A 1 99 ? 0.435 -11.062 -11.847 1.00 93.50 99 GLU A C 1
ATOM 807 O O . GLU A 1 99 ? 0.181 -11.169 -13.046 1.00 93.50 99 GLU A O 1
ATOM 812 N N . LEU A 1 100 ? 1.433 -11.741 -11.272 1.00 94.19 100 LEU A N 1
ATOM 813 C CA . LEU A 1 100 ? 2.331 -12.631 -12.015 1.00 94.19 100 LEU A CA 1
ATOM 814 C C . LEU A 1 100 ? 1.604 -13.850 -12.597 1.00 94.19 100 LEU A C 1
ATOM 816 O O . LEU A 1 100 ? 1.895 -14.268 -13.719 1.00 94.19 100 LEU A O 1
ATOM 820 N N . GLU A 1 101 ? 0.663 -14.431 -11.850 1.00 95.44 101 GLU A N 1
ATOM 821 C CA . GLU A 1 101 ? -0.181 -15.523 -12.340 1.00 95.44 101 GLU A CA 1
ATOM 822 C C . GLU A 1 101 ? -1.052 -15.062 -13.515 1.00 95.44 101 GLU A C 1
ATOM 824 O O . GLU A 1 101 ? -1.083 -15.727 -14.550 1.00 95.44 101 GLU A O 1
ATOM 829 N N . ALA A 1 102 ? -1.688 -13.891 -13.403 1.00 93.69 102 ALA A N 1
ATOM 830 C CA . ALA A 1 102 ? -2.510 -13.327 -14.470 1.00 93.69 102 ALA A CA 1
ATOM 831 C C . ALA A 1 102 ? -1.697 -13.011 -15.741 1.00 93.69 102 ALA A C 1
ATOM 833 O O . ALA A 1 102 ? -2.176 -13.236 -16.855 1.00 93.69 102 ALA A O 1
ATOM 834 N N . GLU A 1 103 ? -0.464 -12.517 -15.595 1.00 93.38 103 GLU A N 1
ATOM 835 C CA . GLU A 1 103 ? 0.453 -12.311 -16.722 1.00 93.38 103 GLU A CA 1
ATOM 836 C C . GLU A 1 103 ? 0.813 -13.637 -17.405 1.00 93.38 103 GLU A C 1
ATOM 838 O O . GLU A 1 103 ? 0.726 -13.743 -18.630 1.00 93.38 103 GLU A O 1
ATOM 843 N N . ALA A 1 104 ? 1.152 -14.669 -16.628 1.00 93.25 104 ALA A N 1
ATOM 844 C CA . ALA A 1 104 ? 1.485 -15.988 -17.162 1.00 93.25 104 ALA A CA 1
ATOM 845 C C . ALA A 1 104 ? 0.298 -16.644 -17.891 1.00 93.25 104 ALA A C 1
ATOM 847 O O . ALA A 1 104 ? 0.483 -17.276 -18.936 1.00 93.25 104 ALA A O 1
ATOM 848 N N . GLU A 1 105 ? -0.921 -16.486 -17.368 1.00 93.12 105 GLU A N 1
ATOM 849 C CA . GLU A 1 105 ? -2.149 -16.944 -18.023 1.00 93.12 105 GLU A CA 1
ATOM 850 C C . GLU A 1 105 ? -2.377 -16.216 -19.354 1.00 93.12 105 GLU A C 1
ATOM 852 O O . GLU A 1 105 ? -2.588 -16.868 -20.379 1.00 93.12 105 GLU A O 1
ATOM 857 N N . ALA A 1 106 ? -2.243 -14.887 -19.378 1.00 91.88 106 ALA A N 1
ATOM 858 C CA . ALA A 1 106 ? -2.398 -14.093 -20.596 1.00 91.88 106 ALA A CA 1
ATOM 859 C C . ALA A 1 106 ? -1.352 -14.447 -21.671 1.00 91.88 106 ALA A C 1
ATOM 861 O O . ALA A 1 106 ? -1.670 -14.512 -22.862 1.00 91.88 106 ALA A O 1
ATOM 862 N N . GLU A 1 107 ? -0.105 -14.714 -21.272 1.00 91.31 107 GLU A N 1
ATOM 863 C CA . GLU A 1 107 ? 0.942 -15.187 -22.184 1.00 91.31 107 GLU A CA 1
ATOM 864 C C . GLU A 1 107 ? 0.626 -16.576 -22.755 1.00 91.31 107 GLU A C 1
ATOM 866 O O . GLU A 1 107 ? 0.818 -16.813 -23.953 1.00 91.31 107 GLU A O 1
ATOM 871 N N . ALA A 1 108 ? 0.118 -17.491 -21.925 1.00 89.50 108 ALA A N 1
ATOM 872 C CA . ALA A 1 108 ? -0.278 -18.827 -22.359 1.00 89.50 108 ALA A CA 1
ATOM 873 C C . ALA A 1 108 ? -1.457 -18.784 -23.347 1.00 89.50 108 ALA A C 1
ATOM 875 O O . ALA A 1 108 ? -1.440 -19.504 -24.350 1.00 89.50 108 ALA A O 1
ATOM 876 N N . GLU A 1 109 ? -2.446 -17.919 -23.106 1.00 88.62 109 GLU A N 1
ATOM 877 C CA . GLU A 1 109 ? -3.568 -17.683 -24.020 1.00 88.62 109 GLU A CA 1
ATOM 878 C C . GLU A 1 109 ? -3.089 -17.118 -25.365 1.00 88.62 109 GLU A C 1
ATOM 880 O O . GLU A 1 109 ? -3.407 -17.672 -26.419 1.00 88.62 109 GLU A O 1
ATOM 885 N N . ALA A 1 110 ? -2.234 -16.090 -25.353 1.00 89.19 110 ALA A N 1
ATOM 886 C CA . ALA A 1 110 ? -1.669 -15.515 -26.576 1.00 89.19 110 ALA A CA 1
ATOM 887 C C . ALA A 1 110 ? -0.814 -16.529 -27.371 1.00 89.19 110 ALA A C 1
ATOM 889 O O . ALA A 1 110 ? -0.814 -16.550 -28.610 1.00 89.19 110 ALA A O 1
ATOM 890 N N . ALA A 1 111 ? -0.087 -17.407 -26.674 1.00 84.62 111 ALA A N 1
ATOM 891 C CA . ALA A 1 111 ? 0.664 -18.495 -27.295 1.00 84.62 111 ALA A CA 1
ATOM 892 C C . ALA A 1 111 ? -0.259 -19.550 -27.932 1.00 84.62 111 ALA A C 1
ATOM 894 O O . ALA A 1 111 ? 0.046 -20.053 -29.015 1.00 84.62 111 ALA A O 1
ATOM 895 N N . ALA A 1 112 ? -1.398 -19.861 -27.306 1.00 81.56 112 ALA A N 1
ATOM 896 C CA . ALA A 1 112 ? -2.389 -20.781 -27.860 1.00 81.56 112 ALA A CA 1
ATOM 897 C C . ALA A 1 112 ? -3.045 -20.218 -29.134 1.00 81.56 112 ALA A C 1
ATOM 899 O O . ALA A 1 112 ? -3.112 -20.917 -30.146 1.00 81.56 112 ALA A O 1
ATOM 900 N N . GLU A 1 113 ? -3.429 -18.938 -29.132 1.00 75.50 113 GLU A N 1
ATOM 901 C CA . GLU A 1 113 ? -4.034 -18.268 -30.294 1.00 75.50 113 GLU A CA 1
ATOM 902 C C . GLU A 1 113 ? -3.065 -18.131 -31.483 1.00 75.50 113 GLU A C 1
ATOM 904 O O . GLU A 1 113 ? -3.470 -18.207 -32.645 1.00 75.50 113 GLU A O 1
ATOM 909 N N . SER A 1 114 ? -1.764 -17.966 -31.220 1.00 73.00 114 SER A N 1
ATOM 910 C CA . SER A 1 114 ? -0.738 -17.894 -32.274 1.00 73.00 114 SER A CA 1
ATOM 911 C C . SER A 1 114 ? -0.341 -19.261 -32.857 1.00 73.00 114 SER A C 1
ATOM 913 O O . SER A 1 114 ? 0.250 -19.315 -33.939 1.00 73.00 114 SER A O 1
ATOM 915 N N . GLY A 1 115 ? -0.691 -20.364 -32.183 1.00 59.44 115 GLY A N 1
ATOM 916 C CA . GLY A 1 115 ? -0.405 -21.739 -32.603 1.00 59.44 115 GLY A CA 1
ATOM 917 C C . GLY A 1 115 ? -1.445 -22.378 -33.536 1.00 59.44 115 GLY A C 1
ATOM 918 O O . GLY A 1 115 ? -1.118 -23.339 -34.230 1.00 59.44 115 GLY A O 1
ATOM 919 N N . GLU A 1 116 ? -2.670 -21.848 -33.623 1.00 53.72 116 GLU A N 1
ATOM 920 C CA . GLU A 1 116 ? -3.760 -22.405 -34.456 1.00 53.72 116 GLU A CA 1
ATOM 921 C C . GLU A 1 116 ? -3.697 -22.005 -35.950 1.00 53.72 116 GLU A C 1
ATOM 923 O O . GLU A 1 116 ? -4.636 -22.230 -36.715 1.00 53.72 116 GLU A O 1
ATOM 928 N N . GLY A 1 117 ? -2.569 -21.455 -36.408 1.00 50.28 117 GLY A N 1
ATOM 929 C CA . GLY A 1 117 ? -2.362 -20.975 -37.778 1.00 50.28 117 GLY A CA 1
ATOM 930 C C . GLY A 1 117 ? -1.248 -21.685 -38.553 1.00 50.28 117 GLY A C 1
ATOM 931 O O . GLY A 1 117 ? -0.375 -21.009 -39.090 1.00 50.28 117 GLY A O 1
ATOM 932 N N . ALA A 1 118 ? -1.250 -23.017 -38.645 1.00 39.97 118 ALA A N 1
ATOM 933 C CA . ALA A 1 118 ? -0.373 -23.745 -39.572 1.00 39.97 118 ALA A CA 1
ATOM 934 C C . ALA A 1 118 ? -1.188 -24.742 -40.429 1.00 39.97 118 ALA A C 1
ATOM 936 O O . ALA A 1 118 ? -1.686 -25.723 -39.874 1.00 39.97 118 ALA A O 1
ATOM 937 N N . PRO A 1 119 ? -1.370 -24.487 -41.745 1.00 51.84 119 PRO A N 1
ATOM 938 C CA . PRO A 1 119 ? -1.998 -25.430 -42.676 1.00 51.84 119 PRO A CA 1
ATOM 939 C C . PRO A 1 119 ? -1.099 -26.625 -43.027 1.00 51.84 119 PRO A C 1
ATOM 941 O O . PRO A 1 119 ? 0.145 -26.474 -43.008 1.00 51.84 119 PRO A O 1
#

Radius of gyration: 22.84 Å; chains: 1; bounding box: 56×40×63 Å

Sequence (119 aa):
MDISREDRRQLAERRRNAEQAEADAASDALYAQCVEEVKRELANDAGRFRICPYKACRRSRRCAGPQLLCHALYRRPLMSFALEQIVIDDLYWEVIEQELEAEAEAEAEAAAESGEGAP

Foldseek 3Di:
DDQDPVNVVVVVVVVVVVVVVVVVVVLVVLLVVLLQVLLQVLCLVVQLLCVAPDPVSNVVSGDDDSVSVSVVPDPDDSDDPVVSVVSSVVVSVVVVVVVVVVVVVVVVVVVVVVPVPDD